Protein AF-A0A8T7E3P4-F1 (afdb_monomer_lite)

Structure (mmCIF, N/CA/C/O backbone):
data_AF-A0A8T7E3P4-F1
#
_entry.id   AF-A0A8T7E3P4-F1
#
loop_
_atom_site.group_PDB
_atom_site.id
_atom_site.type_symbol
_atom_site.label_atom_id
_atom_site.label_alt_id
_atom_site.label_comp_id
_atom_site.label_asym_id
_atom_site.label_entity_id
_atom_site.label_seq_id
_atom_site.pdbx_PDB_ins_code
_atom_site.Cartn_x
_atom_site.Cartn_y
_atom_site.Cartn_z
_atom_site.occupancy
_atom_site.B_iso_or_equiv
_atom_site.auth_seq_id
_atom_site.auth_comp_id
_atom_site.auth_asym_id
_atom_site.auth_atom_id
_atom_site.pdbx_PDB_model_num
ATOM 1 N N . MET A 1 1 ? -3.656 24.688 3.069 1.00 50.59 1 MET A N 1
ATOM 2 C CA . MET A 1 1 ? -2.696 24.238 2.043 1.00 50.59 1 MET A CA 1
ATOM 3 C C . MET A 1 1 ? -3.432 23.223 1.194 1.00 50.59 1 MET A C 1
ATOM 5 O O . MET A 1 1 ? -3.742 22.151 1.702 1.00 50.59 1 MET A O 1
ATOM 9 N N . GLU A 1 2 ? -3.862 23.605 -0.006 1.00 54.00 2 GLU A N 1
ATOM 10 C CA . GLU A 1 2 ? -4.550 22.670 -0.897 1.00 54.00 2 GLU A CA 1
ATOM 11 C C . GLU A 1 2 ? -3.557 21.600 -1.343 1.00 54.00 2 GLU A C 1
ATOM 13 O O . GLU A 1 2 ? -2.525 21.876 -1.950 1.00 54.00 2 GLU A O 1
ATOM 18 N N . ASP A 1 3 ? -3.847 20.367 -0.950 1.00 63.38 3 ASP A N 1
ATOM 19 C CA . ASP A 1 3 ? -3.044 19.191 -1.244 1.00 63.38 3 ASP A CA 1
ATOM 20 C C . 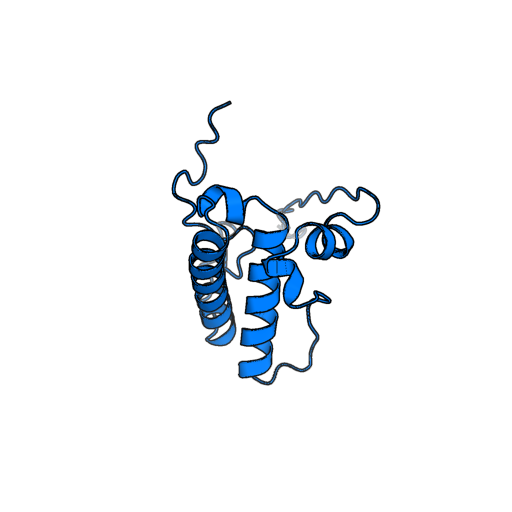ASP A 1 3 ? -3.337 18.757 -2.690 1.00 63.38 3 ASP A C 1
ATOM 22 O O . ASP A 1 3 ? -4.165 17.881 -2.943 1.00 63.38 3 ASP A O 1
ATOM 26 N N . TRP A 1 4 ? -2.705 19.464 -3.637 1.00 72.81 4 TRP A N 1
ATOM 27 C CA . TRP A 1 4 ? -2.827 19.287 -5.094 1.00 72.81 4 TRP A CA 1
ATOM 28 C C . TRP A 1 4 ? -2.415 17.888 -5.571 1.00 72.81 4 TRP A C 1
ATOM 30 O O . TRP A 1 4 ? -2.819 17.447 -6.648 1.00 72.81 4 TRP A O 1
ATOM 40 N N . ASN A 1 5 ? -1.616 17.166 -4.786 1.00 74.69 5 ASN A N 1
ATOM 41 C CA . ASN A 1 5 ? -1.154 15.846 -5.174 1.00 74.69 5 ASN A CA 1
ATOM 42 C C . ASN A 1 5 ? -2.293 14.821 -5.063 1.00 74.69 5 ASN A C 1
ATOM 44 O O . ASN A 1 5 ? -2.800 14.511 -3.983 1.00 74.69 5 ASN A O 1
ATOM 48 N N . ASP A 1 6 ? -2.675 14.293 -6.229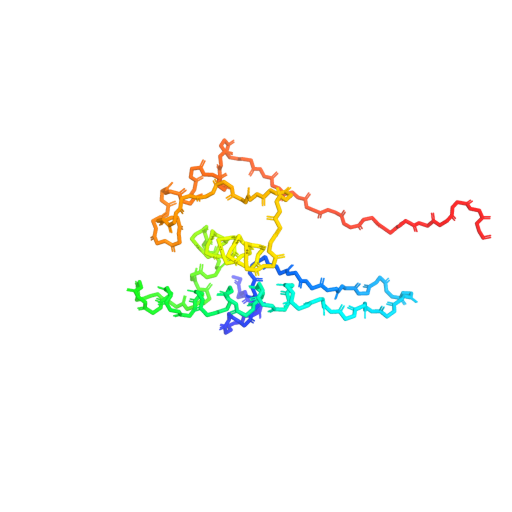 1.00 84.12 6 ASP A N 1
ATOM 49 C CA . ASP A 1 6 ? -3.682 13.248 -6.426 1.00 84.12 6 ASP A CA 1
ATOM 50 C C . ASP A 1 6 ? -5.068 13.561 -5.813 1.00 84.12 6 ASP A C 1
ATOM 52 O O . ASP A 1 6 ? -5.521 12.910 -4.862 1.00 84.12 6 ASP A O 1
ATOM 56 N N . PRO A 1 7 ? -5.788 14.559 -6.357 1.00 84.69 7 PRO A N 1
ATOM 57 C CA . PRO A 1 7 ? -7.075 14.984 -5.812 1.00 84.69 7 PRO A CA 1
ATOM 58 C C . PRO A 1 7 ? -8.166 13.915 -5.969 1.00 84.69 7 PRO A C 1
ATOM 60 O O . PRO A 1 7 ? -9.137 13.916 -5.215 1.00 84.69 7 PRO A O 1
ATOM 63 N N . GLN A 1 8 ? -8.002 12.968 -6.900 1.00 85.38 8 GLN A N 1
ATOM 64 C CA . GLN A 1 8 ? -8.961 11.882 -7.116 1.00 85.38 8 GLN A CA 1
ATOM 65 C C . GLN A 1 8 ? -8.596 10.567 -6.397 1.00 85.38 8 GLN A C 1
ATOM 67 O O . GLN A 1 8 ? -9.383 9.622 -6.451 1.00 85.38 8 GLN A O 1
ATOM 72 N N . GLY A 1 9 ? -7.449 10.470 -5.712 1.00 85.81 9 GLY A N 1
ATOM 73 C CA . GLY A 1 9 ? -7.028 9.225 -5.049 1.00 85.81 9 GLY A CA 1
ATOM 74 C C . GLY A 1 9 ? -6.764 8.082 -6.040 1.00 85.81 9 GLY A C 1
ATOM 75 O O . GLY A 1 9 ? -7.233 6.953 -5.852 1.00 85.81 9 GLY A O 1
ATOM 76 N N . ARG A 1 10 ? -6.089 8.392 -7.149 1.00 89.94 10 ARG A N 1
ATOM 77 C CA . ARG A 1 10 ? -5.704 7.457 -8.215 1.00 89.94 10 ARG A CA 1
ATOM 78 C C . ARG A 1 10 ? -4.380 6.753 -7.938 1.00 89.94 10 ARG A C 1
ATOM 80 O O . ARG A 1 10 ? -4.057 5.813 -8.655 1.00 89.94 10 ARG A O 1
ATOM 87 N N . ARG A 1 11 ? -3.612 7.193 -6.943 1.00 91.62 11 ARG A N 1
ATOM 88 C CA . ARG A 1 11 ? -2.320 6.620 -6.556 1.00 91.62 11 ARG A CA 1
ATOM 89 C C . ARG A 1 11 ? -2.467 5.847 -5.252 1.00 91.62 11 ARG A C 1
ATOM 91 O O . ARG A 1 11 ? -3.143 6.296 -4.331 1.00 91.62 11 ARG A O 1
ATOM 98 N N . LEU A 1 12 ? -1.833 4.680 -5.174 1.00 93.69 12 LEU A N 1
ATOM 99 C CA . LEU A 1 12 ? -1.743 3.934 -3.921 1.00 93.69 12 LEU A CA 1
ATOM 100 C C . LEU A 1 12 ? -0.770 4.633 -2.957 1.00 93.69 12 LEU A C 1
ATOM 102 O O . LEU A 1 12 ? 0.230 5.187 -3.419 1.00 93.69 12 LEU A O 1
ATOM 106 N N . PRO A 1 13 ? -1.018 4.580 -1.634 1.00 91.81 13 PRO A N 1
ATOM 107 C CA . PRO A 1 13 ? -0.094 5.099 -0.628 1.00 91.81 13 PRO A CA 1
ATOM 108 C C . PRO A 1 13 ? 1.212 4.297 -0.578 1.00 91.81 13 PRO A C 1
ATOM 110 O O . PRO A 1 13 ? 2.255 4.846 -0.243 1.00 91.81 13 PRO A O 1
ATOM 113 N N . ILE A 1 14 ? 1.159 3.011 -0.936 1.00 92.06 14 ILE A N 1
ATOM 114 C CA . ILE A 1 14 ? 2.309 2.118 -1.078 1.00 92.06 14 ILE A CA 1
ATOM 115 C C . ILE A 1 14 ? 2.140 1.421 -2.428 1.00 92.06 14 ILE A C 1
ATOM 117 O O . ILE A 1 14 ? 1.089 0.844 -2.694 1.00 92.06 14 ILE A O 1
ATOM 121 N N . LYS A 1 15 ? 3.135 1.502 -3.307 1.00 85.44 15 LYS A N 1
ATOM 122 C CA . LYS A 1 15 ? 3.058 0.938 -4.662 1.00 85.44 15 LYS A CA 1
ATOM 123 C C . LYS A 1 15 ? 4.267 0.065 -4.937 1.00 85.44 15 LYS A C 1
ATOM 125 O O . LYS A 1 15 ? 5.370 0.413 -4.520 1.00 85.44 15 LYS A O 1
ATOM 130 N N . VAL A 1 16 ? 4.059 -1.028 -5.663 1.00 88.38 16 VAL A N 1
ATOM 131 C CA . VAL A 1 16 ? 5.164 -1.819 -6.206 1.00 88.38 16 VAL A CA 1
ATOM 132 C C . VAL A 1 16 ? 5.306 -1.439 -7.667 1.00 88.38 16 VAL A C 1
ATOM 134 O O . VAL A 1 16 ? 4.702 -2.043 -8.546 1.00 88.38 16 VAL A O 1
ATOM 137 N N . ASP A 1 17 ? 6.059 -0.367 -7.898 1.00 86.44 17 ASP A N 1
ATOM 138 C CA . ASP A 1 17 ? 6.328 0.164 -9.227 1.00 86.44 17 ASP A CA 1
ATOM 139 C C . ASP A 1 17 ? 7.831 0.286 -9.425 1.00 86.44 17 ASP A C 1
ATOM 141 O O . ASP A 1 17 ? 8.560 0.731 -8.538 1.00 86.44 17 ASP A O 1
ATOM 145 N N . THR A 1 18 ? 8.287 -0.001 -10.633 1.00 82.69 18 THR A N 1
ATOM 146 C CA . THR A 1 18 ? 9.639 0.358 -11.038 1.00 82.69 18 THR A CA 1
ATOM 147 C C . THR A 1 18 ? 9.722 1.855 -11.309 1.00 82.69 18 THR A C 1
ATOM 149 O O . THR A 1 18 ? 8.891 2.410 -12.031 1.00 82.69 18 THR A O 1
ATOM 152 N N . THR A 1 19 ? 10.750 2.503 -10.773 1.00 81.31 19 THR A N 1
ATOM 153 C CA . THR A 1 19 ? 11.077 3.902 -11.059 1.00 81.31 19 THR A CA 1
ATOM 154 C C . THR A 1 19 ? 12.427 3.982 -11.761 1.00 81.31 19 THR A C 1
ATOM 156 O O . THR A 1 19 ? 13.292 3.138 -11.541 1.00 81.31 19 THR A O 1
ATOM 159 N N . SER A 1 20 ? 12.602 4.979 -12.626 1.00 80.50 20 SER A N 1
ATOM 160 C CA . SER A 1 20 ? 13.904 5.270 -13.226 1.00 80.50 20 SER A CA 1
ATOM 161 C C . SER A 1 20 ? 14.693 6.176 -12.288 1.00 80.50 20 SER A C 1
ATOM 163 O O . SER A 1 20 ? 14.117 7.059 -11.652 1.00 80.50 20 SER A O 1
ATOM 165 N N . ASN A 1 21 ? 16.008 5.978 -12.233 1.00 77.75 21 ASN A N 1
ATOM 166 C CA . ASN A 1 21 ? 16.950 6.935 -11.655 1.00 77.75 21 ASN A CA 1
ATOM 167 C C . ASN A 1 21 ? 17.406 8.005 -12.673 1.00 77.75 21 ASN A C 1
ATOM 169 O O . ASN A 1 21 ? 18.220 8.849 -12.323 1.00 77.75 21 ASN A O 1
ATOM 173 N N . GLY A 1 22 ? 16.906 7.966 -13.914 1.00 79.38 22 GLY A N 1
ATOM 174 C CA . GLY A 1 22 ? 17.336 8.821 -15.025 1.00 79.38 22 GLY A CA 1
ATOM 175 C C . GLY A 1 22 ? 18.370 8.178 -15.957 1.00 79.38 22 GLY A C 1
ATOM 176 O O . GLY A 1 22 ? 18.543 8.659 -17.071 1.00 79.38 22 GLY A O 1
ATOM 177 N N . GLU A 1 23 ? 19.002 7.075 -15.551 1.00 81.00 23 GLU A N 1
ATOM 178 C CA . GLU A 1 23 ? 20.042 6.383 -16.332 1.00 81.00 23 GLU A CA 1
ATOM 179 C C . GLU A 1 23 ? 19.508 5.120 -17.013 1.00 81.00 23 GLU A C 1
ATOM 181 O O . GLU A 1 23 ? 19.918 4.778 -18.121 1.00 81.00 23 GLU A O 1
ATOM 186 N N . TYR A 1 24 ? 18.556 4.437 -16.369 1.00 80.44 24 TYR A N 1
ATOM 187 C CA . TYR A 1 24 ? 18.014 3.164 -16.843 1.00 80.44 24 TYR A CA 1
ATOM 188 C C . TYR A 1 24 ? 16.501 3.211 -17.033 1.00 80.44 24 TYR A C 1
ATOM 190 O O . TYR A 1 24 ? 15.762 3.827 -16.256 1.00 80.44 24 TYR A O 1
ATOM 198 N N . VAL A 1 25 ? 16.021 2.501 -18.055 1.00 86.31 25 VAL A N 1
ATOM 199 C CA . VAL A 1 25 ? 14.585 2.309 -18.281 1.00 86.31 25 VAL A CA 1
ATOM 200 C C . VAL A 1 25 ? 14.020 1.410 -17.172 1.00 86.31 25 VAL A C 1
ATOM 202 O O . VAL A 1 25 ? 14.611 0.363 -16.887 1.00 86.31 25 VAL A O 1
ATOM 205 N N . PRO A 1 26 ? 12.879 1.768 -16.550 1.00 88.00 26 PRO A N 1
ATOM 206 C CA . PRO A 1 26 ? 12.248 0.923 -15.545 1.00 88.00 26 PRO A CA 1
ATOM 207 C C . PRO A 1 26 ? 11.914 -0.456 -16.124 1.00 88.00 26 PRO A C 1
ATOM 209 O O . PRO A 1 26 ? 11.329 -0.563 -17.205 1.00 88.00 26 PRO A O 1
ATOM 212 N N . ARG A 1 27 ? 12.286 -1.524 -15.413 1.00 90.25 27 ARG A N 1
ATOM 213 C CA . ARG A 1 27 ? 11.939 -2.888 -15.831 1.00 90.25 27 ARG A CA 1
ATOM 214 C C . ARG A 1 27 ? 10.422 -3.095 -15.744 1.00 90.25 27 ARG A C 1
ATOM 216 O O . ARG A 1 27 ? 9.800 -2.566 -14.834 1.00 90.25 27 ARG A O 1
ATOM 223 N N . PRO A 1 28 ? 9.806 -3.890 -16.629 1.00 91.50 28 PRO A N 1
ATOM 224 C CA . PRO A 1 28 ? 8.399 -4.236 -16.473 1.00 91.50 28 PRO A CA 1
ATOM 225 C C . PRO A 1 28 ? 8.141 -4.953 -15.144 1.00 91.50 28 PRO A C 1
ATOM 227 O O . PRO A 1 28 ? 8.960 -5.767 -14.708 1.00 91.50 28 PRO A O 1
ATOM 230 N N . LEU A 1 29 ? 6.976 -4.691 -14.550 1.00 93.81 29 LEU A N 1
ATOM 231 C CA . LEU A 1 29 ? 6.510 -5.423 -13.377 1.00 93.81 29 LEU A CA 1
ATOM 232 C C . LEU A 1 29 ? 6.285 -6.899 -13.710 1.00 93.81 29 LEU A C 1
ATOM 234 O O . LEU A 1 29 ? 5.768 -7.258 -14.771 1.00 93.81 29 LEU A O 1
ATOM 238 N N . SER A 1 30 ? 6.633 -7.760 -12.764 1.00 93.25 30 SER A N 1
ATOM 239 C CA . SER A 1 30 ? 6.222 -9.155 -12.770 1.00 93.25 30 SER A CA 1
ATOM 240 C C . SER A 1 30 ? 4.703 -9.280 -12.608 1.00 93.25 30 SER A C 1
ATOM 242 O O . SER A 1 30 ? 4.002 -8.368 -12.159 1.00 93.25 30 SER A O 1
ATOM 244 N N . ARG A 1 31 ? 4.173 -10.464 -12.932 1.00 95.00 31 ARG A N 1
ATOM 245 C CA . ARG A 1 31 ? 2.736 -10.754 -12.795 1.00 95.00 31 ARG A CA 1
ATOM 246 C C . ARG A 1 31 ? 2.246 -10.621 -11.348 1.00 95.00 31 ARG A C 1
ATOM 248 O O . ARG A 1 31 ? 1.112 -10.199 -11.144 1.00 95.00 31 ARG A O 1
ATOM 255 N N . GLY A 1 32 ? 3.086 -10.962 -10.369 1.00 94.19 32 GLY A N 1
ATOM 256 C CA . GLY A 1 32 ? 2.760 -10.842 -8.946 1.00 94.19 32 GLY A CA 1
ATOM 257 C C . GLY A 1 32 ? 2.660 -9.392 -8.487 1.00 94.19 32 GLY A C 1
ATOM 258 O O . GLY A 1 32 ? 1.701 -9.028 -7.813 1.00 94.19 32 GLY A O 1
ATOM 259 N N . GLU A 1 33 ? 3.598 -8.549 -8.915 1.00 94.12 33 GLU A N 1
ATOM 260 C CA . GLU A 1 33 ? 3.603 -7.119 -8.583 1.00 94.12 33 GLU A CA 1
ATOM 261 C C . GLU A 1 33 ? 2.411 -6.399 -9.226 1.00 94.12 33 GLU A C 1
ATOM 263 O O . GLU A 1 33 ? 1.693 -5.654 -8.556 1.00 94.12 33 GLU A O 1
ATOM 268 N N . ALA A 1 34 ? 2.126 -6.698 -10.499 1.00 95.31 34 ALA A N 1
ATOM 269 C CA . ALA A 1 34 ? 0.953 -6.170 -11.190 1.00 95.31 34 ALA A CA 1
ATOM 270 C C . ALA A 1 34 ? -0.362 -6.586 -10.502 1.00 95.31 34 ALA A C 1
ATOM 272 O O . ALA A 1 34 ? -1.242 -5.745 -10.303 1.00 95.31 34 ALA A O 1
ATOM 273 N N . LEU A 1 35 ? -0.480 -7.855 -10.085 1.00 96.19 35 LEU A N 1
ATOM 274 C CA . LEU A 1 35 ? -1.637 -8.334 -9.324 1.00 96.19 35 LEU A CA 1
ATOM 275 C C . LEU A 1 35 ? -1.753 -7.624 -7.968 1.00 96.19 35 LEU A C 1
ATOM 277 O O . LEU A 1 35 ? -2.855 -7.253 -7.572 1.00 96.19 35 LEU A O 1
ATOM 281 N N . GLY A 1 36 ? -0.636 -7.403 -7.272 1.00 96.19 36 GLY A N 1
ATOM 282 C CA . GLY A 1 36 ? -0.610 -6.675 -6.004 1.00 96.19 36 GLY A CA 1
ATOM 283 C C . GLY A 1 36 ? -1.195 -5.270 -6.132 1.00 96.19 36 GLY A C 1
ATOM 284 O O . GLY A 1 36 ? -2.097 -4.909 -5.376 1.00 96.19 36 GLY A O 1
ATOM 285 N N . ASN A 1 37 ? -0.746 -4.505 -7.132 1.00 96.12 37 ASN A N 1
ATOM 286 C CA . ASN A 1 37 ? -1.282 -3.170 -7.406 1.00 96.12 37 ASN A CA 1
ATOM 287 C C . ASN A 1 37 ? -2.780 -3.213 -7.757 1.00 96.12 37 ASN A C 1
ATOM 289 O O . ASN A 1 37 ? -3.551 -2.388 -7.264 1.00 96.12 37 ASN A O 1
ATOM 293 N N . GLN A 1 38 ? -3.213 -4.184 -8.570 1.00 96.38 38 GLN A N 1
ATOM 294 C CA . GLN A 1 38 ? -4.626 -4.353 -8.921 1.00 96.38 38 GLN A CA 1
ATOM 295 C C . GLN A 1 38 ? -5.491 -4.621 -7.679 1.00 96.38 38 GLN A C 1
ATOM 297 O O . GLN A 1 38 ? -6.448 -3.888 -7.425 1.00 96.38 38 GLN A O 1
ATOM 302 N N . LEU A 1 39 ? -5.121 -5.618 -6.870 1.00 97.50 39 LEU A N 1
ATOM 303 C CA . LEU A 1 39 ? -5.847 -5.980 -5.651 1.00 97.50 39 LEU A CA 1
ATOM 304 C C . LEU A 1 39 ? -5.904 -4.815 -4.658 1.00 97.50 39 LEU A C 1
ATOM 306 O O . LEU A 1 39 ? -6.942 -4.585 -4.040 1.00 97.50 39 LEU A O 1
ATOM 310 N N . ALA A 1 40 ? -4.823 -4.042 -4.531 1.00 97.56 40 ALA A N 1
ATOM 311 C CA . ALA A 1 40 ? -4.792 -2.873 -3.662 1.00 97.56 40 ALA A CA 1
ATOM 312 C C . ALA A 1 40 ? -5.758 -1.774 -4.136 1.00 97.56 40 ALA A C 1
ATOM 314 O O . ALA A 1 40 ? -6.482 -1.183 -3.328 1.00 97.56 40 ALA A O 1
ATOM 315 N N . PHE A 1 41 ? -5.828 -1.512 -5.445 1.00 96.50 41 PHE A N 1
ATOM 316 C CA . PHE A 1 41 ? -6.768 -0.533 -5.993 1.00 96.50 41 PHE A CA 1
ATOM 317 C C . PHE A 1 41 ? -8.229 -0.944 -5.816 1.00 96.50 41 PHE A C 1
ATOM 319 O O . PHE A 1 41 ? -9.065 -0.077 -5.505 1.00 96.50 41 PHE A O 1
ATOM 326 N N . ASP A 1 42 ? -8.514 -2.232 -5.999 1.00 96.81 42 ASP A N 1
ATOM 327 C CA . ASP A 1 42 ? -9.834 -2.819 -5.797 1.00 96.81 42 ASP A CA 1
ATOM 328 C C . ASP A 1 42 ? -10.230 -2.736 -4.322 1.00 96.81 42 ASP A C 1
ATOM 330 O O . ASP A 1 42 ? -11.287 -2.181 -4.008 1.00 96.81 42 ASP A O 1
ATOM 334 N N . ALA A 1 43 ? -9.348 -3.168 -3.412 1.00 96.75 43 ALA A N 1
ATOM 335 C CA . ALA A 1 43 ? -9.540 -3.084 -1.965 1.00 96.75 43 ALA A CA 1
ATOM 336 C C . ALA A 1 43 ? -9.795 -1.646 -1.501 1.00 96.75 43 ALA A C 1
ATOM 338 O O . ALA A 1 43 ? -10.710 -1.397 -0.716 1.00 96.75 43 ALA A O 1
ATOM 339 N N . ALA A 1 44 ? -9.052 -0.671 -2.030 1.00 95.94 44 ALA A N 1
ATOM 340 C CA . ALA A 1 44 ? -9.283 0.733 -1.720 1.00 95.94 44 ALA A CA 1
ATOM 341 C C . ALA A 1 44 ? -10.661 1.227 -2.175 1.00 95.94 44 ALA A C 1
ATOM 343 O O . ALA A 1 44 ? -11.291 2.041 -1.503 1.00 95.94 44 ALA A O 1
ATOM 344 N N . GLY A 1 45 ? -11.143 0.754 -3.326 1.00 95.38 45 GLY A N 1
ATOM 345 C CA . GLY A 1 45 ? -12.432 1.171 -3.875 1.00 95.38 45 GLY A CA 1
ATOM 346 C C . GLY A 1 45 ? -13.599 0.555 -3.125 1.00 95.38 45 GLY A C 1
ATOM 347 O O . GLY A 1 45 ? -14.544 1.255 -2.767 1.00 95.38 45 GLY A O 1
ATOM 348 N N . THR A 1 46 ? -13.529 -0.748 -2.875 1.00 96.56 46 THR A N 1
ATOM 349 C CA . THR A 1 46 ? -14.560 -1.486 -2.143 1.00 96.56 46 THR A CA 1
ATOM 350 C C . THR A 1 46 ? -14.644 -1.021 -0.695 1.00 96.56 46 THR A C 1
ATOM 352 O O . THR A 1 46 ? -15.743 -0.760 -0.209 1.00 96.56 46 THR A O 1
ATOM 355 N N . THR A 1 47 ? -13.503 -0.826 -0.035 1.00 96.69 47 THR A N 1
ATOM 356 C CA . THR A 1 47 ? -13.455 -0.453 1.381 1.00 96.69 47 THR A CA 1
ATOM 357 C C . THR A 1 47 ? -13.885 0.987 1.616 1.00 96.69 47 THR A C 1
ATOM 359 O O . THR A 1 47 ? -14.722 1.228 2.483 1.00 96.69 47 THR A O 1
ATOM 362 N N . ALA A 1 48 ? -13.413 1.940 0.804 1.00 96.31 48 ALA A N 1
ATOM 363 C CA . ALA A 1 48 ? -13.861 3.329 0.912 1.00 96.31 48 ALA A CA 1
ATOM 364 C C . ALA A 1 48 ? -15.384 3.447 0.737 1.00 96.31 48 ALA A C 1
ATOM 366 O O . ALA A 1 48 ? -16.047 4.110 1.534 1.00 96.31 48 ALA A O 1
ATOM 367 N N . ARG A 1 49 ? -15.954 2.731 -0.248 1.00 96.56 49 ARG A N 1
ATOM 368 C CA . ARG A 1 49 ? -17.412 2.662 -0.443 1.00 96.56 49 ARG A CA 1
ATOM 369 C C . ARG A 1 49 ? -18.123 2.039 0.756 1.00 96.56 49 ARG A C 1
ATOM 371 O O . ARG A 1 49 ? -19.126 2.584 1.198 1.00 96.56 49 ARG A O 1
ATOM 378 N N . ARG 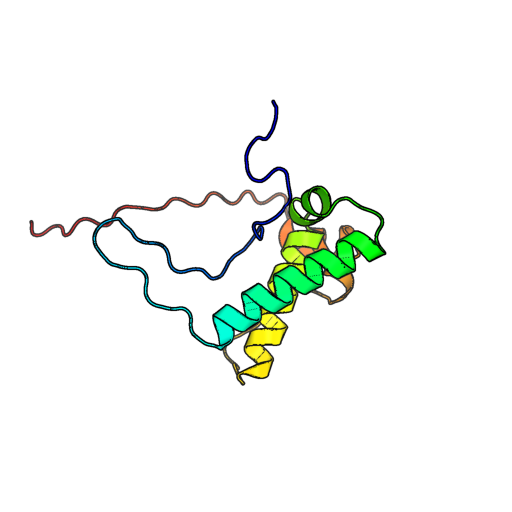A 1 50 ? -17.605 0.928 1.289 1.00 95.56 50 ARG A N 1
ATOM 379 C CA . ARG A 1 50 ? -18.180 0.235 2.454 1.00 95.56 50 ARG A CA 1
ATOM 380 C C . ARG A 1 50 ? -18.222 1.124 3.698 1.00 95.56 50 ARG A C 1
ATOM 382 O O . ARG A 1 50 ? -19.190 1.062 4.443 1.00 95.56 50 ARG A O 1
ATOM 389 N N . LEU A 1 51 ? -17.188 1.933 3.908 1.00 95.44 51 LEU A N 1
ATOM 390 C CA . LEU A 1 51 ? -17.071 2.841 5.051 1.00 95.44 51 LEU A CA 1
ATOM 391 C C . LEU A 1 51 ? -17.768 4.196 4.827 1.00 95.44 51 LEU A C 1
ATOM 393 O O . LEU A 1 51 ? -17.794 5.018 5.736 1.00 95.44 51 LEU A O 1
ATOM 397 N N . GLY A 1 52 ? -18.307 4.457 3.631 1.00 96.31 52 GLY A N 1
ATOM 398 C CA . GLY A 1 52 ? -18.956 5.731 3.307 1.00 96.31 52 GLY A CA 1
ATOM 399 C C . GLY A 1 52 ? -17.996 6.925 3.241 1.00 96.31 52 GLY A C 1
ATOM 400 O O . GLY A 1 52 ? -18.427 8.067 3.385 1.00 96.31 52 GLY A O 1
ATOM 401 N N . VAL A 1 53 ? -16.699 6.686 3.028 1.00 95.44 53 VAL A N 1
ATOM 402 C CA . VAL A 1 53 ? -15.668 7.733 2.980 1.00 95.44 53 VAL A CA 1
ATOM 403 C C . VAL A 1 53 ? -15.171 7.967 1.555 1.00 95.44 53 VAL A C 1
ATOM 405 O O . VAL A 1 53 ? -15.192 7.081 0.699 1.00 95.44 53 VAL A O 1
ATOM 408 N N . GLY A 1 54 ? -14.662 9.171 1.287 1.00 94.38 54 GLY A N 1
ATOM 409 C CA . GLY A 1 54 ? -14.009 9.463 0.012 1.00 94.38 54 GLY A CA 1
ATOM 410 C C . GLY A 1 54 ? -12.766 8.590 -0.191 1.00 94.38 54 GLY A C 1
ATOM 411 O O . GLY A 1 54 ? -11.947 8.454 0.718 1.00 94.38 54 GLY A O 1
ATOM 412 N N . ARG A 1 55 ? -12.577 8.046 -1.403 1.00 94.62 55 ARG A N 1
ATOM 413 C CA . ARG A 1 55 ? -11.436 7.169 -1.744 1.00 94.62 55 ARG A CA 1
ATOM 414 C C . ARG A 1 55 ? -10.091 7.772 -1.344 1.00 94.62 55 ARG A C 1
ATOM 416 O O . ARG A 1 55 ? -9.265 7.099 -0.743 1.00 94.62 55 ARG A O 1
ATOM 423 N N . ARG A 1 56 ? -9.881 9.054 -1.637 1.00 92.94 56 ARG A N 1
ATOM 424 C CA . ARG A 1 56 ? -8.658 9.772 -1.266 1.00 92.94 56 ARG A CA 1
ATOM 425 C C . ARG A 1 56 ? -8.453 9.845 0.249 1.00 92.94 56 ARG A C 1
ATOM 427 O O . ARG A 1 56 ? -7.348 9.615 0.724 1.00 92.94 56 ARG A O 1
ATOM 434 N N . ALA A 1 57 ? -9.509 10.160 1.000 1.00 94.19 57 ALA A N 1
ATOM 435 C CA . ALA A 1 57 ? -9.444 10.216 2.459 1.00 94.19 57 ALA A CA 1
ATOM 436 C C . ALA A 1 57 ? -9.100 8.838 3.043 1.00 94.19 57 ALA A C 1
ATOM 438 O O . ALA A 1 57 ? -8.245 8.742 3.919 1.00 94.19 57 ALA A O 1
ATOM 439 N N . PHE A 1 58 ? -9.687 7.775 2.485 1.00 96.19 58 PHE A N 1
ATOM 440 C CA . PHE A 1 58 ? -9.341 6.402 2.833 1.00 96.19 58 PHE A CA 1
ATOM 441 C C . PHE A 1 58 ? -7.867 6.086 2.548 1.00 96.19 58 PHE A C 1
ATOM 443 O O . PHE A 1 58 ? -7.162 5.620 3.438 1.00 96.19 58 PHE A O 1
ATOM 450 N N . LEU A 1 59 ? -7.368 6.388 1.347 1.00 95.38 59 LEU A N 1
ATOM 451 C CA . LEU A 1 59 ? -5.980 6.105 0.959 1.00 95.38 59 LEU A CA 1
ATOM 452 C C . LEU A 1 59 ? -4.942 6.874 1.794 1.00 95.38 59 LEU A C 1
ATOM 454 O O . LEU A 1 59 ? -3.836 6.379 1.976 1.00 95.38 59 LEU A O 1
ATOM 458 N N . LYS A 1 60 ? -5.297 8.046 2.336 1.00 93.62 60 LYS A N 1
ATOM 459 C CA . LYS A 1 60 ? -4.448 8.815 3.267 1.00 93.62 60 LYS A CA 1
ATOM 460 C C . LYS A 1 60 ? -4.493 8.314 4.718 1.00 93.62 60 LYS A C 1
ATOM 462 O O . LYS A 1 60 ? -3.776 8.850 5.559 1.00 93.62 60 LYS A O 1
ATOM 467 N N . SER A 1 61 ? -5.345 7.341 5.031 1.00 94.94 61 SER A N 1
ATOM 468 C CA . SER A 1 61 ? -5.466 6.768 6.374 1.00 94.94 61 SER A CA 1
ATOM 469 C C . SER A 1 61 ? -4.552 5.554 6.564 1.00 94.94 61 SER A C 1
ATOM 471 O O . SER A 1 61 ? -4.095 4.937 5.598 1.00 94.94 61 SER A O 1
ATOM 473 N N . SER A 1 62 ? -4.338 5.156 7.818 1.00 95.38 62 SER A N 1
ATOM 474 C CA . SER A 1 62 ? -3.666 3.896 8.150 1.00 95.38 62 SER A CA 1
ATOM 475 C C . SER A 1 62 ? -4.432 2.678 7.636 1.00 95.38 62 SER A C 1
ATOM 477 O O . SER A 1 62 ? -3.802 1.735 7.167 1.00 95.38 62 SER A O 1
ATOM 479 N N . CYS A 1 63 ? -5.768 2.718 7.611 1.00 97.31 63 CYS A N 1
ATOM 480 C CA . CYS A 1 63 ? -6.582 1.670 6.991 1.00 97.31 63 CYS A CA 1
ATOM 481 C C . CYS A 1 63 ? -6.284 1.517 5.490 1.00 97.31 63 CYS A C 1
ATOM 483 O O . CYS A 1 63 ? -6.227 0.402 4.977 1.00 97.31 63 CYS A O 1
ATOM 485 N N . GLY A 1 64 ? -6.037 2.626 4.783 1.00 97.06 64 GLY A N 1
ATOM 486 C CA . GLY A 1 64 ? -5.655 2.618 3.367 1.00 97.06 64 GLY A CA 1
ATOM 487 C C . GLY A 1 64 ? -4.297 1.961 3.119 1.00 97.06 64 GLY A C 1
ATOM 488 O O . GLY A 1 64 ? -4.158 1.132 2.214 1.00 97.06 64 GLY A O 1
ATOM 489 N N . ALA A 1 65 ? -3.308 2.276 3.958 1.00 96.62 65 ALA A N 1
ATOM 490 C CA . ALA A 1 65 ? -2.014 1.599 3.947 1.00 96.62 65 ALA A CA 1
ATOM 491 C C . ALA A 1 65 ? -2.149 0.105 4.302 1.00 96.62 65 ALA A C 1
ATOM 493 O O . ALA A 1 65 ? -1.620 -0.744 3.586 1.00 96.62 65 ALA A O 1
ATOM 494 N N . ALA A 1 66 ? -2.922 -0.234 5.337 1.00 97.56 66 ALA A N 1
ATOM 495 C CA . ALA A 1 66 ? -3.153 -1.616 5.751 1.00 97.56 66 ALA A CA 1
ATOM 496 C C . ALA A 1 66 ? -3.837 -2.446 4.653 1.00 97.56 66 ALA A C 1
ATOM 498 O O . ALA A 1 66 ? -3.371 -3.537 4.334 1.00 97.56 66 ALA A O 1
ATOM 499 N N . ALA A 1 67 ? -4.885 -1.915 4.016 1.00 98.00 67 ALA A N 1
ATOM 500 C CA . ALA A 1 67 ? -5.565 -2.565 2.895 1.00 98.00 67 ALA A CA 1
ATOM 501 C C . ALA A 1 67 ? -4.613 -2.842 1.720 1.00 98.00 67 ALA A C 1
ATOM 503 O O . ALA A 1 67 ? -4.684 -3.898 1.094 1.00 98.00 67 ALA A O 1
ATOM 504 N N . THR A 1 68 ? -3.685 -1.921 1.457 1.00 97.88 68 THR A N 1
ATOM 505 C CA . THR A 1 68 ? -2.673 -2.067 0.403 1.00 97.88 68 THR A CA 1
ATOM 506 C C . THR A 1 68 ? -1.677 -3.186 0.730 1.00 97.88 68 THR A C 1
ATOM 508 O O . THR A 1 68 ? -1.422 -4.059 -0.096 1.00 97.88 68 THR A O 1
ATOM 511 N N . LEU A 1 69 ? -1.165 -3.227 1.962 1.00 97.44 69 LEU A N 1
ATOM 512 C CA . LEU A 1 69 ? -0.239 -4.273 2.414 1.00 97.44 69 LEU A CA 1
ATOM 513 C C . LEU A 1 69 ? -0.906 -5.659 2.487 1.00 97.44 69 LEU A C 1
ATOM 515 O O . LEU A 1 69 ? -0.295 -6.666 2.130 1.00 97.44 69 LEU A O 1
ATOM 519 N N . LEU A 1 70 ? -2.175 -5.725 2.895 1.00 97.69 70 LEU A N 1
ATOM 520 C CA . LEU A 1 70 ? -2.964 -6.961 2.872 1.00 97.69 70 LEU A CA 1
ATOM 521 C C . LEU A 1 70 ? -3.183 -7.472 1.440 1.00 97.69 70 LEU A C 1
ATOM 523 O O . LEU A 1 70 ? -3.072 -8.675 1.199 1.00 97.69 70 LEU A O 1
ATOM 527 N N . ALA A 1 71 ? -3.417 -6.580 0.474 1.00 97.69 71 ALA A N 1
ATOM 528 C CA . ALA A 1 71 ? -3.496 -6.952 -0.937 1.00 97.69 71 ALA A CA 1
ATOM 529 C C . ALA A 1 71 ? -2.170 -7.531 -1.461 1.00 97.69 71 ALA A C 1
ATOM 531 O O . ALA A 1 71 ? -2.174 -8.502 -2.220 1.00 97.69 71 ALA A O 1
ATOM 532 N N . PHE A 1 72 ? -1.028 -7.008 -1.007 1.00 96.50 72 PHE A N 1
ATOM 533 C CA . PHE A 1 72 ? 0.278 -7.580 -1.342 1.00 96.50 72 PHE A CA 1
ATOM 534 C C . PHE A 1 72 ? 0.493 -8.958 -0.717 1.00 96.50 72 PHE A C 1
ATOM 536 O O . PHE A 1 72 ? 1.009 -9.845 -1.393 1.00 96.50 72 PHE A O 1
ATOM 543 N N . ASN A 1 73 ? 0.037 -9.188 0.520 1.00 96.25 73 ASN A N 1
ATOM 544 C CA . ASN A 1 73 ? 0.033 -10.534 1.102 1.00 96.25 73 ASN A CA 1
ATOM 545 C C . ASN A 1 73 ? -0.776 -11.513 0.241 1.00 96.25 73 ASN A C 1
ATOM 547 O O . ASN A 1 73 ? -0.324 -12.629 -0.010 1.00 96.25 73 ASN A O 1
ATOM 551 N N . GLN A 1 74 ? -1.953 -11.093 -0.232 1.00 96.06 74 GLN A N 1
ATOM 552 C CA . GLN A 1 74 ? -2.805 -11.914 -1.090 1.00 96.06 74 GLN A CA 1
ATOM 553 C C . GLN A 1 74 ? -2.134 -12.219 -2.436 1.00 96.06 74 GLN A C 1
ATOM 555 O O . GLN A 1 74 ? -2.122 -13.374 -2.860 1.00 96.06 74 GLN A O 1
ATOM 560 N N . ALA A 1 75 ? -1.550 -11.212 -3.089 1.00 95.56 75 ALA A N 1
ATOM 561 C CA . ALA A 1 75 ? -0.819 -11.408 -4.337 1.00 95.56 75 ALA A CA 1
ATOM 562 C C . ALA A 1 75 ? 0.378 -12.347 -4.141 1.00 95.56 75 ALA A C 1
ATOM 564 O O . ALA A 1 75 ? 0.530 -13.308 -4.887 1.00 95.56 75 ALA A O 1
ATOM 565 N N . ASN A 1 76 ? 1.185 -12.130 -3.101 1.00 93.88 76 ASN A N 1
ATOM 566 C CA . ASN A 1 76 ? 2.334 -12.978 -2.795 1.00 93.88 76 ASN A CA 1
ATOM 567 C C . ASN A 1 76 ? 1.922 -14.444 -2.563 1.00 93.88 76 ASN A C 1
ATOM 569 O O . ASN A 1 76 ? 2.522 -15.358 -3.128 1.00 93.88 76 ASN A O 1
ATOM 573 N N . ALA A 1 77 ? 0.846 -14.670 -1.801 1.00 93.00 77 ALA A N 1
ATOM 574 C CA . ALA A 1 77 ? 0.303 -16.007 -1.567 1.00 93.00 77 ALA A CA 1
ATOM 575 C C . ALA A 1 77 ? -0.190 -16.677 -2.863 1.00 93.00 77 ALA A C 1
ATOM 577 O O . ALA A 1 77 ? 0.065 -17.863 -3.070 1.00 93.00 77 ALA A O 1
ATOM 578 N N . ALA A 1 78 ? -0.837 -15.928 -3.764 1.00 93.62 78 ALA A N 1
ATOM 579 C CA . ALA A 1 78 ? -1.318 -16.445 -5.049 1.00 93.62 78 ALA A CA 1
ATOM 580 C C . ALA A 1 78 ? -0.187 -16.929 -5.977 1.00 93.62 78 ALA A C 1
ATOM 582 O O . ALA A 1 78 ? -0.413 -17.795 -6.820 1.00 93.62 78 ALA A O 1
ATOM 583 N N . PHE A 1 79 ? 1.027 -16.401 -5.807 1.00 91.38 79 PHE A N 1
ATOM 584 C CA . PHE A 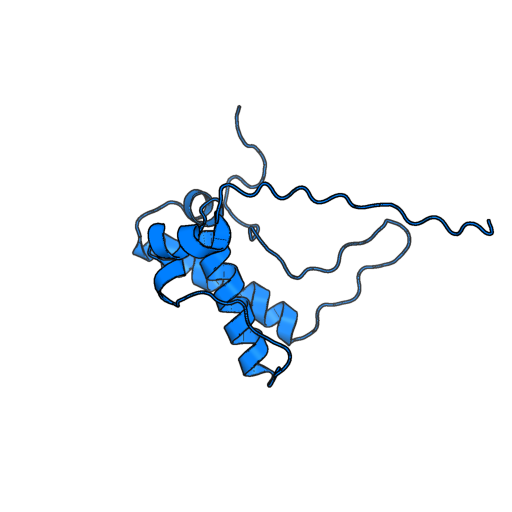1 79 ? 2.223 -16.810 -6.550 1.00 91.38 79 PHE A CA 1
ATOM 585 C C . PHE A 1 79 ? 3.138 -17.762 -5.759 1.00 91.38 79 PHE A C 1
ATOM 587 O O . PHE A 1 79 ? 4.262 -18.021 -6.181 1.00 91.38 79 PHE A O 1
ATOM 594 N N . GLY A 1 80 ? 2.665 -18.311 -4.633 1.00 87.44 80 GLY A N 1
ATOM 595 C CA . GLY A 1 80 ? 3.403 -19.304 -3.846 1.00 87.44 80 GLY A CA 1
ATOM 596 C C . GLY A 1 80 ? 4.593 -18.741 -3.065 1.00 87.44 80 GLY A C 1
ATOM 597 O O . GLY A 1 80 ? 5.485 -19.497 -2.681 1.00 87.44 80 GLY A O 1
ATOM 598 N N . GLY A 1 81 ? 4.636 -17.428 -2.826 1.00 80.25 81 GLY A N 1
ATOM 599 C CA . GLY A 1 81 ? 5.714 -16.802 -2.070 1.00 80.25 81 GLY A CA 1
ATOM 600 C C . GLY A 1 81 ? 5.699 -17.218 -0.598 1.00 80.25 81 GLY A C 1
ATOM 601 O O . GLY A 1 81 ? 4.774 -16.891 0.141 1.00 80.25 81 GLY A O 1
ATOM 602 N N . SER A 1 82 ? 6.756 -17.897 -0.147 1.00 76.75 82 SER A N 1
ATOM 603 C CA . SER A 1 82 ? 6.977 -18.255 1.266 1.00 76.75 82 SER A CA 1
ATOM 604 C C . SER A 1 82 ? 7.860 -17.251 2.022 1.00 76.75 82 SER A C 1
ATOM 606 O O . SER A 1 82 ? 8.060 -17.393 3.225 1.00 76.75 82 SER A O 1
ATOM 608 N N . GLY A 1 83 ? 8.380 -16.228 1.327 1.00 72.25 83 GLY A N 1
ATOM 609 C CA . GLY A 1 83 ? 9.425 -15.316 1.814 1.00 72.25 83 GLY A CA 1
ATOM 610 C C . GLY A 1 83 ? 9.006 -14.303 2.885 1.00 72.25 83 GLY A C 1
ATOM 611 O O . GLY A 1 83 ? 9.844 -13.538 3.349 1.00 72.25 83 GLY A O 1
ATOM 612 N N . GLY A 1 84 ? 7.735 -14.285 3.289 1.00 85.50 84 GLY A N 1
ATOM 613 C CA . GLY A 1 84 ? 7.234 -13.409 4.347 1.00 85.50 84 GLY A CA 1
ATOM 614 C C . GLY A 1 84 ? 5.853 -12.831 4.053 1.00 85.50 84 GLY A C 1
ATOM 615 O O . GLY A 1 84 ? 5.311 -12.966 2.956 1.00 85.50 84 GLY A O 1
ATOM 616 N N . ARG A 1 85 ? 5.272 -12.194 5.072 1.00 93.50 85 ARG A N 1
ATOM 617 C CA . ARG A 1 85 ? 3.998 -11.472 4.991 1.00 93.50 85 ARG A CA 1
ATOM 618 C C . ARG A 1 85 ? 4.035 -10.245 5.892 1.00 93.50 85 ARG A C 1
ATOM 620 O O . ARG A 1 85 ? 4.664 -10.276 6.949 1.00 93.50 85 ARG A O 1
ATOM 627 N N . PHE A 1 86 ? 3.299 -9.206 5.525 1.00 94.69 86 PHE A N 1
ATOM 628 C CA . PHE A 1 86 ? 3.031 -8.085 6.419 1.00 94.69 86 PHE A CA 1
ATOM 629 C C . PHE A 1 86 ? 2.135 -8.555 7.571 1.00 94.69 86 PHE A C 1
ATOM 631 O O . PHE A 1 86 ? 1.089 -9.167 7.338 1.00 94.69 86 PHE A O 1
ATOM 638 N N . ALA A 1 87 ? 2.550 -8.292 8.810 1.00 94.88 87 ALA A N 1
ATOM 639 C CA . ALA A 1 87 ? 1.867 -8.739 10.024 1.00 94.88 87 ALA A CA 1
ATOM 640 C C . ALA A 1 87 ? 0.687 -7.819 10.387 1.00 94.88 87 ALA A C 1
ATOM 642 O O . ALA A 1 87 ? 0.719 -7.106 11.385 1.00 94.88 87 ALA A O 1
ATOM 643 N N . LEU A 1 88 ? -0.349 -7.830 9.549 1.00 95.88 88 LEU A N 1
ATOM 644 C CA . LEU A 1 88 ? -1.589 -7.078 9.739 1.00 95.88 88 LEU A CA 1
ATOM 645 C C . LEU A 1 88 ? -2.765 -8.043 9.892 1.00 95.88 88 LEU A C 1
ATOM 647 O O . LEU A 1 88 ? -2.859 -9.033 9.163 1.00 95.88 88 LEU A O 1
ATOM 651 N N . ALA A 1 89 ? -3.669 -7.740 10.821 1.00 96.88 89 ALA A N 1
ATOM 652 C CA . ALA A 1 89 ? -4.955 -8.422 10.903 1.00 96.88 89 ALA A CA 1
ATOM 653 C C . ALA A 1 89 ? -5.845 -8.009 9.710 1.00 96.88 89 ALA A C 1
ATOM 655 O O . ALA A 1 89 ? -5.761 -6.853 9.281 1.00 96.88 89 ALA A O 1
ATOM 656 N N . PRO A 1 90 ? -6.707 -8.890 9.168 1.00 96.19 90 PRO A N 1
ATOM 657 C CA . PRO A 1 90 ? -7.617 -8.541 8.071 1.00 96.19 90 PRO A CA 1
ATOM 658 C C . PRO A 1 90 ? -8.508 -7.327 8.373 1.00 96.19 90 PRO A C 1
ATOM 660 O O . PRO A 1 90 ? -8.796 -6.518 7.490 1.00 96.19 90 PRO A O 1
ATOM 663 N N . GLU A 1 91 ? -8.905 -7.168 9.635 1.00 96.88 91 GLU A N 1
ATOM 664 C CA . GLU A 1 91 ? -9.758 -6.084 10.117 1.00 96.88 91 GLU A CA 1
ATOM 665 C C . GLU A 1 91 ? -9.063 -4.722 10.036 1.00 96.88 91 GLU A C 1
ATOM 667 O O . GLU A 1 91 ? -9.746 -3.705 9.976 1.00 96.88 91 GLU A O 1
ATOM 672 N N . ALA A 1 92 ? -7.728 -4.673 9.950 1.00 97.50 92 ALA A N 1
ATOM 673 C CA . ALA A 1 92 ? -6.968 -3.428 9.832 1.00 97.50 92 ALA A CA 1
ATOM 674 C C . ALA A 1 92 ? -7.303 -2.628 8.560 1.00 97.50 92 ALA A C 1
ATOM 676 O O . ALA A 1 92 ? -7.049 -1.430 8.503 1.00 97.50 92 ALA A O 1
ATOM 677 N N . ALA A 1 93 ? -7.906 -3.249 7.541 1.00 97.06 93 ALA A N 1
ATOM 678 C CA . ALA A 1 93 ? -8.433 -2.514 6.391 1.00 97.06 93 ALA A CA 1
ATOM 679 C C . ALA A 1 93 ? -9.661 -1.647 6.740 1.00 97.06 93 ALA A C 1
ATOM 681 O O . ALA A 1 93 ? -9.966 -0.703 6.012 1.00 97.06 93 ALA A O 1
ATOM 682 N N . PHE A 1 94 ? -10.36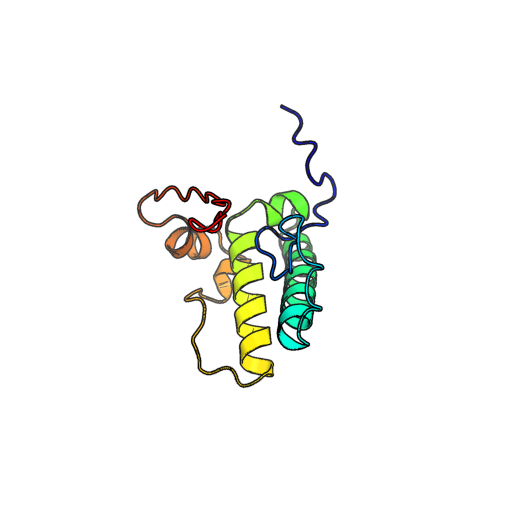5 -1.951 7.834 1.00 96.62 94 PHE A N 1
ATOM 683 C CA . PHE A 1 94 ? -11.634 -1.325 8.221 1.00 96.62 94 PHE A CA 1
ATOM 684 C C . PHE A 1 94 ? -11.556 -0.615 9.578 1.00 96.62 94 PHE A C 1
ATOM 686 O O . PHE A 1 94 ? -12.205 0.410 9.755 1.00 96.62 94 PHE A O 1
ATOM 693 N N . GLU A 1 95 ? -10.731 -1.122 10.495 1.00 96.56 95 GLU A N 1
ATOM 694 C CA . GLU A 1 95 ? -10.630 -0.673 11.882 1.00 96.56 95 GLU A CA 1
ATOM 695 C C . GLU A 1 95 ? -9.351 0.148 12.116 1.00 96.56 95 GLU A C 1
ATOM 697 O O . GLU A 1 95 ? -8.251 -0.421 12.165 1.00 96.56 95 GLU A O 1
ATOM 702 N N . PRO A 1 96 ? -9.458 1.477 12.326 1.00 95.19 96 PRO A N 1
ATOM 703 C CA . PRO A 1 96 ? -8.296 2.346 12.515 1.00 95.19 96 PRO A CA 1
ATOM 704 C C . PRO A 1 96 ? -7.404 1.929 13.681 1.00 95.19 96 PRO A C 1
ATOM 706 O O . PRO A 1 96 ? -6.186 2.010 13.569 1.00 95.19 96 PRO A O 1
ATOM 709 N N . ALA A 1 97 ? -7.985 1.435 14.779 1.00 95.00 97 ALA A N 1
ATOM 710 C CA . ALA A 1 97 ? -7.219 0.980 15.938 1.00 95.00 97 ALA A CA 1
ATOM 711 C C . ALA A 1 97 ? -6.339 -0.241 15.612 1.00 95.00 97 ALA A C 1
ATOM 713 O O . ALA A 1 97 ? -5.187 -0.300 16.039 1.00 95.00 97 ALA A O 1
ATOM 714 N N . ALA A 1 98 ? -6.850 -1.188 14.815 1.00 96.25 98 ALA A N 1
ATOM 715 C CA . ALA A 1 98 ? -6.089 -2.359 14.382 1.00 96.25 98 ALA A CA 1
ATOM 716 C C . ALA A 1 98 ? -4.969 -1.977 13.401 1.00 96.25 98 ALA A C 1
ATOM 718 O O . ALA A 1 98 ? -3.871 -2.528 13.474 1.00 96.25 98 ALA A O 1
ATOM 719 N N . ALA A 1 99 ? -5.221 -1.007 12.515 1.00 96.00 99 ALA A N 1
ATOM 720 C CA . ALA A 1 99 ? -4.201 -0.476 11.614 1.00 96.00 99 ALA A CA 1
ATOM 721 C C . ALA A 1 99 ? -3.109 0.299 12.370 1.00 96.00 99 ALA A C 1
ATOM 723 O O . ALA A 1 99 ? -1.918 0.064 12.164 1.00 96.00 99 ALA A O 1
ATOM 724 N N . ASP A 1 100 ? -3.504 1.201 13.269 1.00 94.69 100 ASP A N 1
ATOM 725 C CA . ASP A 1 100 ? -2.596 2.087 14.001 1.00 94.69 100 ASP A CA 1
ATOM 726 C C . ASP A 1 100 ? -1.693 1.324 14.976 1.00 94.69 100 ASP A C 1
ATOM 728 O O . ASP A 1 100 ? -0.520 1.674 15.104 1.00 94.69 100 ASP A O 1
ATOM 732 N N . ALA A 1 101 ? -2.189 0.245 15.592 1.00 93.62 101 ALA A N 1
ATOM 733 C CA . ALA A 1 101 ? -1.399 -0.605 16.487 1.00 93.62 101 ALA A CA 1
ATOM 734 C C . ALA A 1 101 ? -0.135 -1.182 15.822 1.00 93.62 101 ALA A C 1
ATOM 736 O O . ALA A 1 101 ? 0.859 -1.439 16.502 1.00 93.62 101 ALA A O 1
ATOM 737 N N . VAL A 1 102 ? -0.167 -1.374 14.499 1.00 93.44 102 VAL A N 1
ATOM 738 C CA . VAL A 1 102 ? 0.970 -1.878 13.718 1.00 93.44 102 VAL A CA 1
ATOM 739 C C . VAL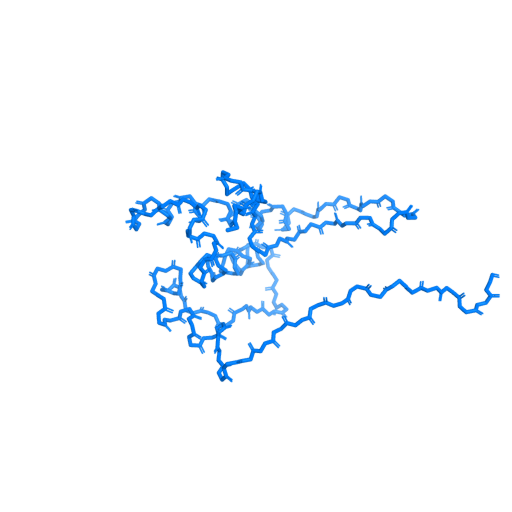 A 1 102 ? 1.707 -0.738 13.016 1.00 93.44 102 VAL A C 1
ATOM 741 O O . VAL A 1 102 ? 2.931 -0.684 13.063 1.00 93.44 102 VAL A O 1
ATOM 744 N N . LEU A 1 103 ? 0.978 0.177 12.369 1.00 91.81 103 LEU A N 1
ATOM 745 C CA . LEU A 1 103 ? 1.555 1.168 11.451 1.00 91.81 103 LEU A CA 1
ATOM 746 C C . LEU A 1 103 ? 1.997 2.475 12.119 1.00 91.81 103 LEU A C 1
ATOM 748 O O . LEU A 1 103 ? 2.762 3.225 11.521 1.00 91.81 103 LEU A O 1
ATOM 752 N N . LYS A 1 104 ? 1.519 2.768 13.332 1.00 89.88 104 LYS A N 1
ATOM 753 C CA . LYS A 1 104 ? 1.875 3.979 14.096 1.00 89.88 104 LYS A CA 1
ATOM 754 C C . LYS A 1 104 ? 2.481 3.652 15.457 1.00 89.88 104 LYS A C 1
ATOM 756 O O . LYS A 1 104 ? 2.457 4.480 16.371 1.00 89.88 104 LYS A O 1
ATOM 761 N N . LYS A 1 105 ? 2.987 2.429 15.608 1.00 82.25 105 LYS A N 1
ATOM 762 C CA . LYS A 1 105 ? 3.516 1.932 16.871 1.00 82.25 105 LYS A CA 1
ATOM 763 C C . LYS A 1 105 ? 4.581 2.889 17.423 1.00 82.25 105 LYS A C 1
ATOM 765 O O . LYS A 1 105 ? 5.470 3.327 16.698 1.00 82.25 105 LYS A O 1
ATOM 770 N N . ASP A 1 106 ? 4.451 3.220 18.705 1.00 84.62 106 ASP A N 1
ATOM 771 C CA . ASP A 1 106 ? 5.390 4.043 19.478 1.00 84.62 106 ASP A CA 1
ATOM 772 C C . ASP A 1 106 ? 5.685 5.436 18.883 1.00 84.62 106 ASP A C 1
ATOM 774 O O . ASP A 1 106 ? 6.723 6.029 19.166 1.00 84.62 106 ASP A O 1
ATOM 778 N N . GLY A 1 107 ? 4.785 5.974 18.047 1.00 79.38 107 GLY A N 1
ATOM 779 C CA . GLY A 1 107 ? 4.966 7.294 17.434 1.00 79.38 107 GLY A CA 1
ATOM 780 C C . GLY A 1 107 ? 6.165 7.374 16.485 1.00 79.38 107 GLY A C 1
ATOM 781 O O . GLY A 1 107 ? 6.700 8.462 16.270 1.00 79.38 107 GLY A O 1
ATOM 782 N N . GLN A 1 108 ? 6.604 6.238 15.935 1.00 78.38 108 GLN A N 1
ATOM 783 C CA . GLN A 1 108 ? 7.744 6.186 15.028 1.00 78.38 108 GLN A CA 1
ATOM 784 C C . GLN A 1 108 ? 7.496 7.043 13.783 1.00 78.38 108 GLN A C 1
ATOM 786 O O . GLN A 1 108 ? 6.467 6.939 13.113 1.00 78.38 108 GLN A O 1
ATOM 791 N N . PHE A 1 109 ? 8.476 7.884 13.468 1.00 80.94 109 PHE A N 1
ATOM 792 C CA . PHE A 1 109 ? 8.506 8.671 12.247 1.00 80.94 109 PHE A CA 1
ATOM 793 C C . PHE A 1 109 ? 9.422 7.989 11.233 1.00 80.94 109 PHE A C 1
ATOM 795 O O . PHE A 1 109 ? 10.574 7.683 11.539 1.00 80.94 109 PHE A O 1
ATOM 802 N N . ILE A 1 110 ? 8.903 7.758 10.028 1.00 80.12 110 ILE A N 1
ATOM 803 C CA . ILE A 1 110 ? 9.654 7.171 8.919 1.00 80.12 110 ILE A CA 1
ATOM 804 C C . ILE A 1 110 ? 9.986 8.286 7.935 1.00 80.12 110 ILE A C 1
ATOM 806 O O . ILE A 1 110 ? 9.091 8.969 7.435 1.00 80.12 110 ILE A O 1
ATOM 810 N N . PHE A 1 111 ? 11.273 8.442 7.646 1.00 81.44 111 PHE A N 1
ATOM 811 C CA . PHE A 1 111 ? 11.772 9.335 6.612 1.00 81.44 111 PHE A CA 1
ATOM 812 C C . PHE A 1 111 ? 12.598 8.526 5.621 1.00 81.44 111 PHE A C 1
ATOM 814 O O . PHE A 1 111 ? 13.587 7.903 6.003 1.00 81.44 111 PHE A O 1
ATOM 821 N N . ASP A 1 112 ? 12.166 8.519 4.365 1.00 75.75 112 ASP A N 1
ATOM 822 C CA . ASP A 1 112 ? 12.849 7.824 3.281 1.00 75.75 112 ASP A CA 1
ATOM 823 C C . ASP A 1 112 ? 13.722 8.819 2.507 1.00 75.75 112 ASP A C 1
ATOM 825 O O . ASP A 1 112 ? 13.258 9.895 2.121 1.00 75.75 112 ASP A O 1
ATOM 829 N N . MET A 1 113 ? 14.997 8.476 2.317 1.00 79.06 113 MET A N 1
ATOM 830 C CA . MET A 1 113 ? 15.934 9.255 1.511 1.00 79.06 113 MET A CA 1
ATOM 831 C C . MET A 1 113 ? 16.461 8.403 0.368 1.00 79.06 113 MET A C 1
ATOM 833 O O . MET A 1 113 ? 17.142 7.402 0.588 1.00 79.06 113 MET A O 1
ATOM 837 N N . GLN A 1 114 ? 16.226 8.856 -0.860 1.00 71.56 114 GLN A N 1
ATOM 838 C CA . GLN A 1 114 ? 16.816 8.241 -2.037 1.00 71.56 114 GLN A CA 1
ATOM 839 C C . GLN A 1 114 ? 18.211 8.836 -2.278 1.00 71.56 114 GLN A C 1
ATOM 841 O O . GLN A 1 114 ? 18.349 9.963 -2.752 1.00 71.56 114 GLN A O 1
ATOM 846 N N . LEU A 1 115 ? 19.255 8.082 -1.934 1.00 70.56 115 LEU A N 1
ATOM 847 C CA . LEU A 1 115 ? 20.637 8.450 -2.245 1.00 70.56 115 LEU A CA 1
ATOM 848 C C . LEU A 1 115 ? 20.944 8.112 -3.709 1.00 70.56 115 LEU A C 1
ATOM 850 O O . LEU A 1 115 ? 20.705 6.993 -4.162 1.00 70.56 115 LEU A O 1
ATOM 854 N N . HIS A 1 116 ? 21.498 9.071 -4.448 1.00 71.94 116 HIS A N 1
ATOM 855 C CA . HIS A 1 116 ? 22.079 8.811 -5.761 1.00 71.94 116 HIS A CA 1
ATOM 856 C C . HIS A 1 116 ? 23.467 8.191 -5.550 1.00 71.94 116 HIS A C 1
ATOM 858 O O . HIS A 1 116 ? 24.391 8.860 -5.087 1.00 71.94 116 HIS A O 1
ATOM 864 N N . CYS A 1 117 ? 23.586 6.885 -5.794 1.00 68.25 117 CYS A N 1
ATOM 865 C CA . CYS A 1 117 ? 24.847 6.165 -5.663 1.00 68.25 117 CYS A CA 1
ATOM 866 C C . CYS A 1 117 ? 25.695 6.429 -6.911 1.00 68.25 117 CYS A C 1
ATOM 868 O O . CYS A 1 117 ? 25.425 5.869 -7.968 1.00 68.25 117 CYS A O 1
ATOM 870 N N . MET A 1 118 ? 26.681 7.315 -6.776 1.00 70.31 118 MET A N 1
ATOM 871 C CA . MET A 1 118 ? 27.695 7.550 -7.803 1.00 70.31 118 MET A CA 1
ATOM 872 C C . MET A 1 118 ? 28.751 6.447 -7.737 1.00 70.31 118 MET A C 1
ATOM 874 O O . MET A 1 118 ? 29.151 6.053 -6.638 1.00 70.31 118 MET A O 1
ATOM 878 N N . ASP A 1 119 ? 29.233 5.988 -8.892 1.00 72.75 119 ASP A N 1
ATOM 879 C CA . ASP A 1 119 ? 30.424 5.142 -8.950 1.00 72.75 119 ASP A CA 1
ATOM 880 C C . ASP A 1 119 ? 31.635 5.956 -8.448 1.00 72.75 119 ASP A C 1
ATOM 882 O O . ASP A 1 119 ? 31.942 7.004 -9.024 1.00 72.75 119 ASP A O 1
ATOM 886 N N . PRO A 1 120 ? 32.328 5.530 -7.374 1.00 73.12 120 PRO A N 1
ATOM 887 C CA . PRO A 1 120 ? 33.509 6.234 -6.880 1.00 73.12 120 PRO A CA 1
ATOM 888 C C . PRO A 1 120 ? 34.699 6.206 -7.855 1.00 73.12 120 PRO A C 1
ATOM 890 O O . PRO A 1 120 ? 35.677 6.915 -7.621 1.00 73.12 120 PRO A O 1
ATOM 893 N N . SER A 1 121 ? 34.637 5.398 -8.916 1.00 73.69 121 SER A N 1
ATOM 894 C CA . SER A 1 121 ? 35.714 5.211 -9.894 1.00 73.69 121 SER A CA 1
ATOM 895 C C . SER A 1 121 ? 35.768 6.293 -10.978 1.00 73.69 121 SER A C 1
ATOM 897 O O . SER A 1 121 ? 36.854 6.531 -11.502 1.00 73.69 121 SER A O 1
ATOM 899 N N . GLY A 1 122 ? 34.640 6.958 -11.272 1.00 52.94 122 GLY A N 1
ATOM 900 C CA . GLY A 1 122 ? 34.509 7.899 -12.395 1.00 52.94 122 GLY A CA 1
ATOM 901 C C . GLY A 1 122 ? 34.435 7.220 -13.758 1.00 52.94 122 GLY A C 1
ATOM 902 O O . GLY A 1 122 ? 35.456 6.642 -14.189 1.00 52.94 122 GLY A O 1
#

pLDDT: mean 88.74, std 10.22, range [50.59, 98.0]

Secondary structure (DSSP, 8-state):
----S-TT--S-SS-------SSSPPPPPPHHHHHHHHHHHHHHHHHHHHTT--HHHHHTSHHHHHHHHHHHHHHHHHTT--S------GGGGT-HHHHHHHHSGGG------------TT-

Foldseek 3Di:
DPPPPCPQLPDAPDADFFDDPVPDDGDDDDPLRVQLRVQLVVLLVVQCVVQVHRSNVLRPALLSVLSSQVSSQVSCVVVVNPPDGDPADPCSNHDRVSSCVRPCPPNDDDDDDDDDDDDPVD

Radius of gyration: 16.48 Å; chains: 1; bounding box: 55×44×38 Å

Sequence (122 aa):
MEDWNDPQGRRLPIKVDTTSNGEYVPRPLSRGEALGNQLAFDAAGTTARRLGVGRRAFLKSSCGAAATLLAFNQANAAFGGSGGRFALAPEAAFEPAAADAVLKKDGQFIFDMQLHCMDPSG